Protein AF-A0A8T4CVI7-F1 (afdb_monomer)

Mean predicted aligned error: 11.0 Å

pLDDT: mean 71.63, std 9.11, range [44.72, 82.56]

Radius of gyration: 20.09 Å; Cα contacts (8 Å, |Δi|>4): 84; chains: 1; bounding box: 49×34×50 Å

Foldseek 3Di:
DDDPPPPPPLPDLCCLLVVVQLVVQLQVQLQVQLVVCVVVVNDDSVVSSVVSNVVSSVRSNVVSVVVSVVVVVVVVVVVVVVVVVVVVD

Structure (mmCIF, N/CA/C/O backbone):
data_AF-A0A8T4CVI7-F1
#
_entry.id   AF-A0A8T4CVI7-F1
#
loop_
_atom_site.group_PDB
_atom_site.id
_atom_site.type_symbol
_atom_site.label_atom_id
_atom_site.label_alt_id
_atom_site.label_comp_id
_atom_site.label_asym_id
_atom_site.label_entity_id
_atom_site.label_seq_id
_atom_site.pdbx_PDB_ins_code
_atom_site.Cartn_x
_atom_site.Cartn_y
_atom_site.Cartn_z
_atom_site.occupancy
_atom_site.B_iso_or_equiv
_atom_site.auth_seq_id
_atom_site.auth_comp_id
_atom_site.auth_asym_id
_atom_site.auth_atom_id
_atom_site.pdbx_PDB_model_num
ATOM 1 N N . MET A 1 1 ? 20.139 -24.382 -26.729 1.00 44.72 1 MET A N 1
ATOM 2 C CA . MET A 1 1 ? 19.509 -23.159 -27.273 1.00 44.72 1 MET A CA 1
ATOM 3 C C . MET A 1 1 ? 18.244 -22.914 -26.470 1.00 44.72 1 MET A C 1
ATOM 5 O O . MET A 1 1 ? 17.153 -23.258 -26.895 1.00 44.72 1 MET A O 1
ATOM 9 N N . SER A 1 2 ? 18.420 -22.478 -25.228 1.00 52.00 2 SER A N 1
ATOM 10 C CA . SER A 1 2 ? 17.349 -22.425 -24.232 1.00 52.00 2 SER A CA 1
ATOM 11 C C . SER A 1 2 ? 17.844 -21.566 -23.082 1.00 52.00 2 SER A C 1
ATOM 13 O O . SER A 1 2 ? 18.294 -22.076 -22.066 1.00 52.00 2 SER A O 1
ATOM 15 N N . ASP A 1 3 ? 17.830 -20.259 -23.305 1.00 45.22 3 ASP A N 1
ATOM 16 C CA . ASP A 1 3 ? 17.854 -19.290 -22.218 1.00 45.22 3 ASP A CA 1
ATOM 17 C C . ASP A 1 3 ? 16.892 -18.166 -22.610 1.00 45.22 3 ASP A C 1
ATOM 19 O O . ASP A 1 3 ? 17.264 -17.048 -22.968 1.00 45.22 3 ASP A O 1
ATOM 23 N N . GLN A 1 4 ? 15.604 -18.524 -22.683 1.00 46.91 4 GLN A N 1
ATOM 24 C CA . GLN A 1 4 ? 14.576 -17.501 -22.631 1.00 46.91 4 GLN A CA 1
ATOM 25 C C . GLN A 1 4 ? 14.647 -16.922 -21.224 1.00 46.91 4 GLN A C 1
ATOM 27 O O . GLN A 1 4 ? 14.108 -17.481 -20.272 1.00 46.91 4 GLN A O 1
ATOM 32 N N . SER A 1 5 ? 15.338 -15.793 -21.108 1.00 51.09 5 SER A N 1
ATOM 33 C CA . SER A 1 5 ? 15.255 -14.884 -19.973 1.00 51.09 5 SER A CA 1
ATOM 34 C C . SER A 1 5 ? 13.846 -14.282 -19.920 1.00 51.09 5 SER A C 1
ATOM 36 O O . SER A 1 5 ? 13.642 -13.081 -20.117 1.00 51.09 5 SER A O 1
ATOM 38 N N . GLU A 1 6 ? 12.843 -15.136 -19.689 1.00 48.66 6 GLU A N 1
ATOM 39 C CA . GLU A 1 6 ? 11.463 -14.758 -19.430 1.00 48.66 6 GLU A CA 1
ATOM 40 C C . GLU A 1 6 ? 11.459 -13.962 -18.128 1.00 48.66 6 GLU A C 1
ATOM 42 O O . GLU A 1 6 ? 11.323 -14.479 -17.020 1.00 48.66 6 GLU A O 1
ATOM 47 N N . LEU A 1 7 ? 11.662 -12.651 -18.269 1.00 55.41 7 LEU A N 1
ATOM 48 C CA . LEU A 1 7 ? 11.297 -11.678 -17.257 1.00 55.41 7 LEU A CA 1
ATOM 49 C C . LEU A 1 7 ? 9.896 -12.068 -16.775 1.00 55.41 7 LEU A C 1
ATOM 51 O O . LEU A 1 7 ? 8.998 -12.166 -17.619 1.00 55.41 7 LEU A O 1
ATOM 55 N N . PRO A 1 8 ? 9.692 -12.299 -15.462 1.00 53.34 8 PRO A N 1
ATOM 56 C CA . PRO A 1 8 ? 8.403 -12.750 -14.964 1.00 53.34 8 PRO A CA 1
ATOM 57 C C . PRO A 1 8 ? 7.344 -11.783 -15.488 1.00 53.34 8 PRO A C 1
ATOM 59 O O . PRO A 1 8 ? 7.568 -10.565 -15.398 1.00 53.34 8 PRO A O 1
ATOM 62 N N . PRO A 1 9 ? 6.233 -12.287 -16.060 1.00 56.81 9 PRO A N 1
ATOM 63 C CA . PRO A 1 9 ? 5.244 -11.444 -16.706 1.00 56.81 9 PRO A CA 1
ATOM 64 C C . PRO A 1 9 ? 4.883 -10.332 -15.733 1.00 56.81 9 PRO A C 1
ATOM 66 O O . PRO A 1 9 ? 4.518 -10.590 -14.578 1.00 56.81 9 PRO A O 1
ATOM 69 N N . VAL A 1 10 ? 5.086 -9.084 -16.164 1.00 59.12 10 VAL A N 1
ATOM 70 C CA .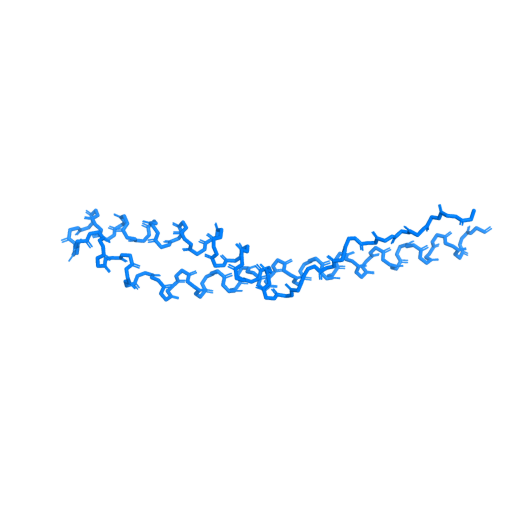 VAL A 1 10 ? 4.752 -7.922 -15.347 1.00 59.12 10 VAL A CA 1
ATOM 71 C C . VAL A 1 10 ? 3.242 -7.985 -15.170 1.00 59.12 10 VAL A C 1
ATOM 73 O O . VAL A 1 10 ? 2.491 -7.630 -16.073 1.00 59.12 10 VAL A O 1
ATOM 76 N N . ARG A 1 11 ? 2.804 -8.549 -14.035 1.00 65.06 11 ARG A N 1
ATOM 77 C CA . ARG A 1 11 ? 1.385 -8.704 -13.708 1.00 65.06 11 ARG A CA 1
ATOM 78 C C . ARG A 1 11 ? 0.695 -7.364 -13.918 1.00 65.06 11 ARG A C 1
ATOM 80 O O . ARG A 1 11 ? 1.267 -6.329 -13.567 1.00 65.06 11 ARG A O 1
ATOM 87 N N . SER A 1 12 ? -0.512 -7.416 -14.477 1.00 70.19 12 SER A N 1
ATOM 88 C CA . SER A 1 12 ? -1.290 -6.254 -14.898 1.00 70.19 12 SER A CA 1
ATOM 89 C C . SER A 1 12 ? -1.220 -5.123 -13.878 1.00 70.19 12 SER A C 1
ATOM 91 O O . SER A 1 12 ? -1.362 -5.364 -12.680 1.00 70.19 12 SER A O 1
ATOM 93 N N . PHE A 1 13 ? -1.032 -3.894 -14.359 1.00 66.06 13 PHE A N 1
ATOM 94 C CA . PHE A 1 13 ? -1.001 -2.659 -13.566 1.00 66.06 13 PHE A CA 1
ATOM 95 C C . PHE A 1 13 ? -2.034 -2.653 -12.426 1.00 66.06 13 PHE A C 1
ATOM 97 O O . PHE A 1 13 ? -1.695 -2.439 -11.265 1.00 66.06 13 PHE A O 1
ATOM 104 N N . TRP A 1 14 ? -3.273 -3.023 -12.747 1.00 63.69 14 TRP A N 1
ATOM 105 C CA . TRP A 1 14 ? -4.384 -3.134 -11.804 1.00 63.69 14 TRP A CA 1
ATOM 106 C C . TRP A 1 14 ? -4.146 -4.107 -10.645 1.00 63.69 14 TRP A C 1
ATOM 108 O O . TRP A 1 14 ? -4.556 -3.815 -9.530 1.00 63.69 14 TRP A O 1
ATOM 118 N N . TYR A 1 15 ? -3.440 -5.220 -10.854 1.00 70.62 15 TYR A N 1
ATOM 119 C CA . TYR A 1 15 ? -3.069 -6.140 -9.775 1.00 70.62 15 TYR A CA 1
ATOM 120 C C . TYR A 1 15 ? -2.090 -5.482 -8.795 1.00 70.62 15 TYR A C 1
ATOM 122 O O . TYR A 1 15 ? -2.191 -5.657 -7.585 1.00 70.62 15 TYR A O 1
ATOM 130 N N . TRP A 1 16 ? -1.146 -4.687 -9.294 1.00 66.75 16 TRP A N 1
ATOM 131 C CA . TRP A 1 16 ? -0.211 -3.968 -8.432 1.00 66.75 16 TRP A CA 1
ATOM 132 C C . TRP A 1 16 ? -0.874 -2.820 -7.675 1.00 66.75 16 TRP A C 1
ATOM 134 O O . TRP A 1 16 ? -0.626 -2.666 -6.480 1.00 66.75 16 TRP A O 1
ATOM 144 N N . VAL A 1 17 ? -1.752 -2.070 -8.339 1.00 66.94 17 VAL A N 1
ATOM 145 C CA . VAL A 1 17 ? -2.470 -0.948 -7.725 1.00 66.94 17 VAL A CA 1
ATOM 146 C C . VAL A 1 17 ? -3.520 -1.430 -6.722 1.00 66.94 17 VAL A C 1
ATOM 148 O O . VAL A 1 17 ? -3.518 -0.984 -5.578 1.00 66.94 17 VAL A O 1
ATOM 151 N N . LEU A 1 18 ? -4.372 -2.387 -7.096 1.00 69.56 18 LEU A N 1
ATOM 152 C CA . LEU A 1 18 ? -5.440 -2.878 -6.221 1.00 69.56 18 LEU A CA 1
ATOM 153 C C . LEU A 1 18 ? -4.912 -3.813 -5.130 1.00 69.56 18 LEU A C 1
ATOM 155 O O . LEU A 1 18 ? -5.252 -3.652 -3.962 1.00 69.56 18 LEU A O 1
ATOM 159 N N . PHE A 1 19 ? -4.073 -4.787 -5.486 1.00 67.50 19 PHE A N 1
ATOM 160 C CA . PHE A 1 19 ? -3.676 -5.838 -4.548 1.00 67.50 19 PHE A CA 1
ATOM 161 C C . PHE A 1 19 ? -2.503 -5.404 -3.665 1.00 67.50 19 PHE A C 1
ATOM 163 O O . PHE A 1 19 ? -2.522 -5.603 -2.454 1.00 67.50 19 PHE A O 1
ATOM 170 N N . ARG A 1 20 ? -1.473 -4.778 -4.249 1.00 66.44 20 ARG A N 1
ATOM 171 C CA . ARG A 1 20 ? -0.293 -4.327 -3.490 1.00 66.44 20 ARG A CA 1
ATOM 172 C C . ARG A 1 20 ? -0.432 -2.918 -2.922 1.00 66.44 20 ARG A C 1
ATOM 174 O O . ARG A 1 20 ? 0.104 -2.655 -1.852 1.00 66.44 20 ARG A O 1
ATOM 181 N N . GLY A 1 21 ? -1.139 -2.040 -3.623 1.00 65.69 21 GLY A N 1
ATOM 182 C CA . GLY A 1 21 ? -1.432 -0.685 -3.174 1.00 65.69 21 GLY A CA 1
ATOM 183 C C . GLY A 1 21 ? -2.593 -0.642 -2.184 1.00 65.69 21 GLY A C 1
ATOM 184 O O . GLY A 1 21 ? -2.390 -0.443 -0.987 1.00 65.69 21 GLY A O 1
ATOM 185 N N . CYS A 1 22 ? -3.818 -0.861 -2.660 1.00 64.69 22 CYS A N 1
ATOM 186 C CA . CYS A 1 22 ? -5.011 -0.742 -1.814 1.00 64.69 22 CYS A CA 1
ATOM 187 C C . CYS A 1 22 ? -5.100 -1.828 -0.734 1.00 64.69 22 CYS A C 1
ATOM 189 O O . CYS A 1 22 ? -5.399 -1.505 0.413 1.00 64.69 22 CYS A O 1
ATOM 191 N N . LEU A 1 23 ? -4.823 -3.096 -1.055 1.00 67.44 23 LEU A N 1
ATOM 192 C CA . LEU A 1 23 ? -4.993 -4.178 -0.076 1.00 67.44 23 LEU A CA 1
ATOM 193 C C . LEU A 1 23 ? -3.870 -4.214 0.970 1.00 67.44 23 LEU A C 1
ATOM 195 O O . LEU A 1 23 ? -4.136 -4.324 2.160 1.00 67.44 23 LEU A O 1
ATOM 199 N N . LEU A 1 24 ? -2.611 -4.123 0.534 1.00 72.31 24 LEU A N 1
ATOM 200 C CA . LEU A 1 24 ? -1.451 -4.260 1.424 1.00 72.31 24 LEU A CA 1
ATOM 201 C C . LEU A 1 24 ? -1.073 -2.970 2.153 1.00 72.31 24 LEU A C 1
ATOM 203 O O . LEU A 1 24 ? -0.482 -3.049 3.223 1.00 72.31 24 LEU A O 1
ATOM 207 N N . TRP A 1 25 ? -1.394 -1.805 1.588 1.00 70.81 25 TRP A N 1
ATOM 208 C CA . TRP A 1 25 ? -1.056 -0.503 2.172 1.00 70.81 25 TRP A CA 1
ATOM 209 C C . TRP A 1 25 ? -2.293 0.292 2.592 1.00 70.81 25 TRP A C 1
ATOM 211 O O . TRP A 1 25 ? -2.304 0.891 3.666 1.00 70.81 25 TRP A O 1
ATOM 221 N N . GLY A 1 26 ? -3.363 0.250 1.797 1.00 71.06 26 GLY A N 1
ATOM 222 C CA . GLY A 1 26 ? -4.611 0.945 2.119 1.00 71.06 26 GLY A CA 1
ATOM 223 C C . GLY A 1 26 ? -5.316 0.381 3.353 1.00 71.06 26 GLY A C 1
ATOM 224 O O . GLY A 1 26 ? -5.739 1.158 4.206 1.00 71.06 26 GLY A O 1
ATOM 225 N N . VAL A 1 27 ? -5.380 -0.947 3.508 1.00 73.00 27 VAL A N 1
ATOM 226 C CA . VAL A 1 27 ? -6.005 -1.600 4.678 1.00 73.00 27 VAL A CA 1
ATOM 227 C C . VAL A 1 27 ? -5.302 -1.246 5.996 1.00 73.00 27 VAL A C 1
ATOM 229 O O . VAL A 1 27 ? -5.987 -0.759 6.898 1.00 73.00 27 VAL A O 1
ATOM 232 N N . PRO A 1 28 ? -3.971 -1.407 6.151 1.00 79.38 28 PRO A N 1
ATOM 233 C CA . PRO A 1 28 ? -3.310 -1.008 7.391 1.00 79.38 28 PRO A CA 1
ATOM 234 C C . PRO A 1 28 ? -3.396 0.501 7.642 1.00 79.38 28 PRO A C 1
ATOM 236 O O . PRO A 1 28 ? -3.534 0.903 8.793 1.00 79.38 28 PRO A O 1
ATOM 239 N N . CYS A 1 29 ? -3.398 1.340 6.601 1.00 77.00 29 CYS A N 1
ATOM 240 C CA . CYS A 1 29 ? -3.576 2.785 6.760 1.00 77.00 29 CYS A CA 1
ATOM 241 C C . CYS A 1 29 ? -4.993 3.144 7.255 1.00 77.00 29 CYS A C 1
ATOM 243 O O . CYS A 1 29 ? -5.132 3.955 8.170 1.00 77.00 29 CYS A O 1
ATOM 245 N N . CYS A 1 30 ? -6.035 2.478 6.736 1.00 77.62 30 CYS A N 1
ATOM 246 C CA . CYS A 1 30 ? -7.411 2.615 7.230 1.00 77.62 30 CYS A CA 1
ATOM 247 C C . CYS A 1 30 ? -7.536 2.182 8.692 1.00 77.62 30 CYS A C 1
ATOM 249 O O . CYS A 1 30 ? -8.152 2.882 9.490 1.00 77.62 30 CYS A O 1
ATOM 251 N N . ILE A 1 31 ? -6.937 1.042 9.050 1.00 79.31 31 ILE A N 1
ATOM 252 C CA . ILE A 1 31 ? -6.956 0.519 10.422 1.00 79.31 31 ILE A CA 1
ATOM 253 C C . ILE A 1 31 ? -6.241 1.484 11.373 1.00 79.31 31 ILE A C 1
ATOM 255 O O . ILE A 1 31 ? -6.757 1.764 12.453 1.00 79.31 31 ILE A O 1
ATOM 259 N N . LEU A 1 32 ? -5.091 2.032 10.969 1.00 82.56 32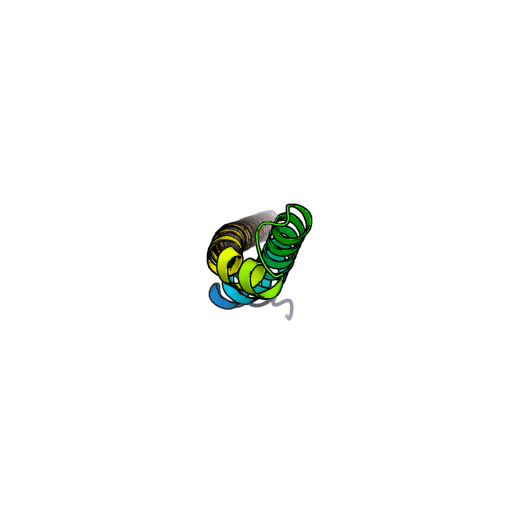 LEU A N 1
ATOM 260 C CA . LEU A 1 32 ? -4.332 2.988 11.777 1.00 82.56 32 LEU A CA 1
ATOM 261 C C . LEU A 1 32 ? -5.120 4.289 12.008 1.00 82.56 32 LEU A C 1
ATOM 263 O O . LEU A 1 32 ? -5.193 4.772 13.136 1.00 82.56 32 LEU A O 1
ATOM 267 N N . LEU A 1 33 ? -5.748 4.833 10.961 1.00 77.06 33 LEU A N 1
ATOM 268 C CA . LEU A 1 33 ? -6.594 6.030 11.046 1.00 77.06 33 LEU A CA 1
ATOM 269 C C . LEU A 1 33 ? -7.843 5.800 11.906 1.00 77.06 33 LEU A C 1
ATOM 271 O O . LEU A 1 33 ? -8.191 6.650 12.727 1.00 77.06 33 LEU A O 1
ATOM 275 N N . ALA A 1 34 ? -8.492 4.644 11.762 1.00 78.19 34 ALA A N 1
ATOM 276 C CA . ALA A 1 34 ? -9.633 4.271 12.589 1.00 78.19 34 ALA A CA 1
ATOM 277 C C . ALA A 1 34 ? -9.243 4.099 14.064 1.00 78.19 34 ALA A C 1
ATOM 279 O O . ALA A 1 34 ? -9.967 4.562 14.945 1.00 78.19 34 ALA A O 1
ATOM 280 N N . ALA A 1 35 ? -8.081 3.497 14.338 1.00 79.88 35 ALA A N 1
ATOM 281 C CA . ALA A 1 35 ? -7.540 3.366 15.688 1.00 79.88 35 ALA A CA 1
ATOM 282 C C . ALA A 1 35 ? -7.236 4.733 16.316 1.00 79.88 35 ALA A C 1
ATOM 284 O O . ALA A 1 35 ? -7.582 4.961 17.473 1.00 79.88 35 ALA A O 1
ATOM 285 N N . LEU A 1 36 ? -6.667 5.664 15.544 1.00 81.88 36 LEU A N 1
ATOM 286 C CA . LEU A 1 36 ? -6.434 7.048 15.966 1.00 81.88 36 LEU A CA 1
ATOM 287 C C . LEU A 1 36 ? -7.740 7.766 16.321 1.00 81.88 36 LEU A C 1
ATOM 289 O O . LEU A 1 36 ? -7.843 8.352 17.395 1.00 81.88 36 LEU A O 1
ATOM 293 N N . ARG A 1 37 ? -8.765 7.679 15.466 1.00 77.94 37 ARG A N 1
ATOM 294 C CA . ARG A 1 37 ? -10.067 8.316 15.733 1.00 77.94 37 ARG A CA 1
ATOM 295 C C . ARG A 1 37 ? -10.815 7.701 16.910 1.00 77.94 37 ARG A C 1
ATOM 297 O O . ARG A 1 37 ? -11.471 8.429 17.656 1.00 77.94 37 ARG A O 1
ATOM 304 N N . TYR A 1 38 ? -10.689 6.390 17.094 1.00 79.69 38 TYR A N 1
ATOM 305 C CA . TYR A 1 38 ? -11.215 5.702 18.267 1.00 79.69 38 TYR A CA 1
ATOM 306 C C . TYR A 1 38 ? -10.496 6.150 19.548 1.00 79.69 38 TYR A C 1
ATOM 308 O O . TYR A 1 38 ? -11.154 6.475 20.533 1.00 79.69 38 TYR A O 1
ATOM 316 N N . ALA A 1 39 ? -9.162 6.263 19.520 1.00 81.62 39 ALA A N 1
ATOM 317 C CA . ALA A 1 39 ? -8.369 6.757 20.648 1.00 81.62 39 ALA A CA 1
ATOM 318 C C . ALA A 1 39 ? -8.663 8.230 20.988 1.00 81.62 39 ALA A C 1
ATOM 320 O O . ALA A 1 39 ? -8.626 8.610 22.155 1.00 81.62 39 ALA A O 1
ATOM 321 N N . SER A 1 40 ? -9.003 9.056 19.995 1.00 81.94 40 SER A N 1
ATOM 322 C CA . SER A 1 40 ? -9.443 10.444 20.201 1.00 81.94 40 SER A CA 1
ATOM 323 C C . SER A 1 40 ? -10.893 10.579 20.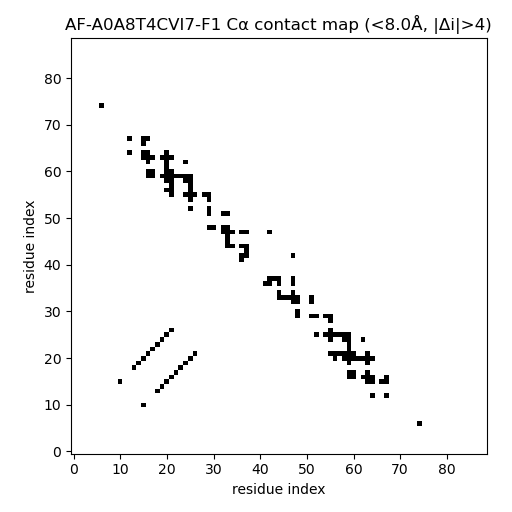689 1.00 81.94 40 SER A C 1
ATOM 325 O O . SER A 1 40 ? -11.358 11.702 20.874 1.00 81.94 40 SER A O 1
ATOM 327 N N . GLY A 1 41 ? -11.627 9.475 20.874 1.00 79.69 41 GLY A N 1
ATOM 328 C CA . GLY A 1 41 ? -13.006 9.482 21.376 1.00 79.69 41 GLY A CA 1
ATOM 329 C C . GLY A 1 41 ? -14.033 10.109 20.425 1.00 79.69 41 GLY A C 1
ATOM 330 O O . GLY A 1 41 ? -15.156 10.378 20.840 1.00 79.69 41 GLY A O 1
ATOM 331 N N . GLN A 1 42 ? -13.668 10.358 19.162 1.00 70.88 42 GLN A N 1
ATOM 332 C CA . GLN A 1 42 ? -14.529 11.071 18.214 1.00 70.88 42 GLN A CA 1
ATOM 333 C C . GLN A 1 42 ? -15.638 10.188 17.635 1.00 70.88 42 GLN A C 1
ATOM 335 O O . GLN A 1 42 ? -16.730 10.681 17.363 1.00 70.88 42 GLN A O 1
ATOM 340 N N . THR A 1 43 ? -15.369 8.897 17.411 1.00 71.88 43 THR A N 1
ATOM 341 C CA . THR A 1 43 ? -16.298 7.991 16.718 1.00 71.88 43 THR A CA 1
ATOM 342 C C . THR A 1 43 ? -16.116 6.536 17.145 1.00 71.88 43 THR A C 1
ATOM 344 O O . THR A 1 43 ? -15.034 6.126 17.567 1.00 71.88 43 THR A O 1
ATOM 347 N N . THR A 1 44 ? -17.142 5.709 16.935 1.00 78.56 44 THR A N 1
ATOM 348 C CA . THR A 1 44 ? -17.011 4.247 17.000 1.00 78.56 44 THR A CA 1
ATOM 349 C C . THR A 1 44 ? -16.015 3.744 15.952 1.00 78.56 44 THR A C 1
ATOM 351 O O . THR A 1 44 ? -15.918 4.285 14.850 1.00 78.56 44 THR A O 1
ATOM 354 N N . PHE A 1 45 ? -15.270 2.687 16.289 1.00 73.19 45 PHE A N 1
ATOM 355 C CA . PHE A 1 45 ? -14.189 2.157 15.449 1.00 73.19 45 PHE A CA 1
ATOM 356 C C . PHE A 1 45 ? -14.655 1.847 14.014 1.00 73.19 45 PHE A C 1
AT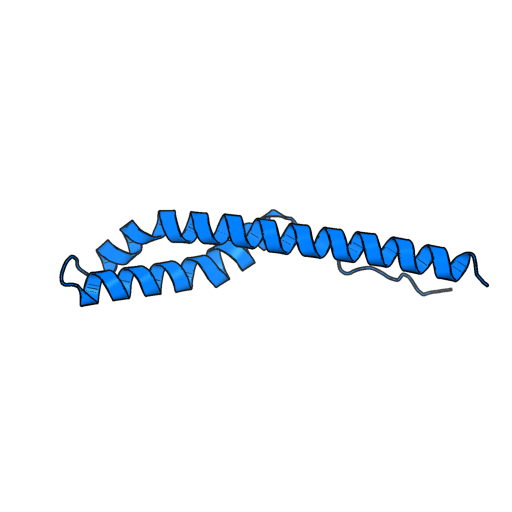OM 358 O O . PHE A 1 45 ? -14.004 2.241 13.053 1.00 73.19 45 PHE A O 1
ATOM 365 N N . MET A 1 46 ? -15.835 1.233 13.863 1.00 74.88 46 MET A N 1
ATOM 366 C CA . MET A 1 46 ? -16.432 0.910 12.558 1.00 74.88 46 MET A CA 1
ATOM 367 C C . MET A 1 46 ? -16.730 2.146 11.700 1.00 74.88 46 MET A C 1
ATOM 369 O O . MET A 1 46 ? -16.432 2.142 10.508 1.00 74.88 46 MET A O 1
ATOM 373 N N . ALA A 1 47 ? -17.259 3.219 12.295 1.00 75.50 47 ALA A N 1
ATOM 374 C CA . ALA A 1 47 ? -17.486 4.472 11.577 1.00 75.50 47 ALA A CA 1
ATOM 375 C C . ALA A 1 47 ? -16.153 5.100 11.138 1.00 75.50 47 ALA A C 1
ATOM 377 O O . ALA A 1 47 ? -16.026 5.538 9.999 1.00 75.50 47 ALA A O 1
ATOM 378 N N . GLY A 1 48 ? -15.131 5.045 11.999 1.00 75.62 48 GLY A N 1
ATOM 379 C CA . GLY A 1 48 ? -13.779 5.505 11.676 1.00 75.62 48 GLY A CA 1
ATOM 380 C C . GLY A 1 48 ? -13.129 4.747 10.512 1.00 75.62 48 GLY A C 1
ATOM 381 O O . GLY A 1 48 ? -12.433 5.364 9.709 1.00 75.62 48 GLY A O 1
ATOM 382 N N . VAL A 1 49 ? -13.381 3.439 10.375 1.00 74.56 49 VAL A N 1
ATOM 383 C CA . VAL A 1 49 ? -12.884 2.634 9.240 1.00 74.56 49 VAL A CA 1
ATOM 384 C C . VAL A 1 49 ? -13.556 3.043 7.928 1.00 74.56 49 VAL A C 1
ATOM 386 O O . VAL A 1 49 ? -12.871 3.187 6.916 1.00 74.56 49 VAL A O 1
ATOM 389 N N . ILE A 1 50 ? -14.877 3.252 7.936 1.00 78.69 50 ILE A N 1
ATOM 390 C CA . ILE A 1 50 ? -15.635 3.656 6.737 1.00 78.69 50 ILE A CA 1
ATOM 391 C C . ILE A 1 50 ? -15.208 5.048 6.263 1.00 78.69 50 ILE A C 1
ATOM 393 O O . ILE A 1 50 ? -15.057 5.277 5.066 1.00 78.69 50 ILE A O 1
ATOM 397 N N . ASP A 1 51 ? -14.945 5.955 7.196 1.00 77.69 51 ASP A N 1
ATOM 398 C CA . ASP A 1 51 ? -14.510 7.315 6.876 1.00 77.69 51 ASP A CA 1
ATOM 399 C C . ASP A 1 51 ? -13.042 7.372 6.409 1.00 77.69 51 ASP A C 1
ATOM 401 O O . ASP A 1 51 ? -12.652 8.240 5.627 1.00 77.69 51 ASP A O 1
ATOM 405 N N . ALA A 1 52 ? -12.211 6.427 6.862 1.00 75.38 52 ALA A N 1
ATOM 406 C CA . ALA A 1 52 ? -10.806 6.321 6.465 1.00 75.38 52 ALA A CA 1
ATOM 407 C C . ALA A 1 52 ? -10.598 5.570 5.135 1.00 75.38 52 ALA A C 1
ATOM 409 O O . ALA A 1 52 ? -9.554 5.735 4.502 1.00 75.38 52 ALA A O 1
ATOM 410 N N . LEU A 1 53 ? -11.583 4.788 4.685 1.00 77.12 53 LEU A N 1
ATOM 411 C CA . LEU A 1 53 ? -11.579 4.042 3.420 1.00 77.12 53 LEU A CA 1
ATOM 412 C C . LEU A 1 53 ? -11.182 4.873 2.183 1.00 77.12 53 LEU A C 1
ATOM 414 O O . LEU A 1 53 ? -10.288 4.427 1.456 1.00 77.12 53 LEU A O 1
ATOM 418 N N . PRO A 1 54 ? -11.752 6.071 1.925 1.00 77.25 54 P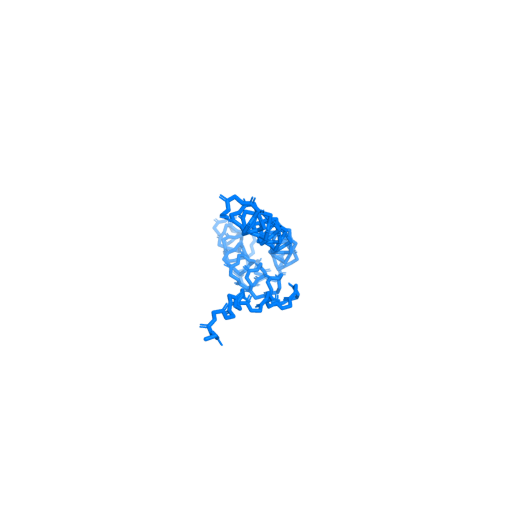RO A N 1
ATOM 419 C CA . PRO A 1 54 ? -11.345 6.890 0.782 1.00 77.25 54 PRO A CA 1
ATOM 420 C C . PRO A 1 54 ? -9.876 7.324 0.868 1.00 77.25 54 PRO A C 1
ATOM 422 O O . PRO A 1 54 ? -9.165 7.280 -0.136 1.00 77.25 54 PRO A O 1
ATOM 425 N N . PHE A 1 55 ? -9.389 7.670 2.063 1.00 77.44 55 PHE A N 1
ATOM 426 C CA . PHE A 1 55 ? -7.992 8.058 2.274 1.00 77.44 55 PHE A CA 1
ATOM 427 C C . PHE A 1 55 ? -7.032 6.877 2.106 1.00 77.44 55 PHE A C 1
ATOM 429 O O . PHE A 1 55 ? -6.000 7.011 1.445 1.00 77.44 55 PHE A O 1
ATOM 436 N N . GLY A 1 56 ? -7.380 5.706 2.643 1.00 75.06 56 GLY A N 1
ATOM 437 C CA . GLY A 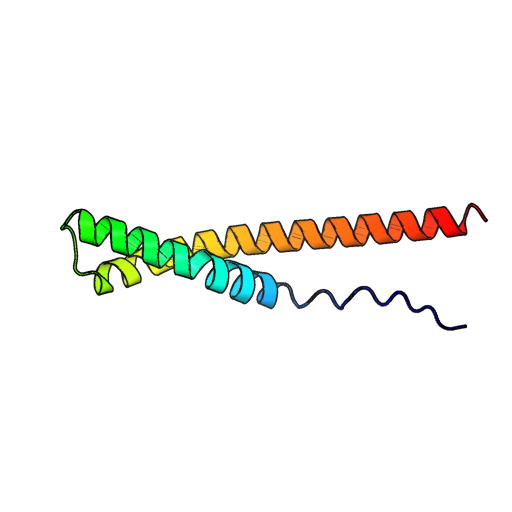1 56 ? -6.582 4.495 2.472 1.00 75.06 56 GLY A CA 1
ATOM 438 C C . GLY A 1 56 ? -6.566 3.994 1.028 1.00 75.06 56 GLY A C 1
ATOM 439 O O . GLY A 1 56 ? -5.523 3.538 0.560 1.00 75.06 56 GLY A O 1
ATOM 440 N N . MET A 1 57 ? -7.667 4.139 0.283 1.00 75.81 57 MET A N 1
ATOM 441 C CA . MET A 1 57 ? -7.690 3.859 -1.156 1.00 75.81 57 MET A CA 1
ATOM 442 C C . MET A 1 57 ? -6.810 4.833 -1.941 1.00 75.81 57 MET A C 1
ATOM 444 O O . MET A 1 57 ? -6.008 4.388 -2.758 1.00 75.81 57 MET A O 1
ATOM 448 N N . LEU A 1 58 ? -6.897 6.138 -1.676 1.00 79.62 58 LEU A N 1
ATOM 449 C CA . LEU A 1 58 ? -6.039 7.145 -2.313 1.00 79.62 58 LEU A CA 1
ATOM 450 C C . LEU A 1 58 ? -4.551 6.873 -2.055 1.00 79.62 58 LEU A C 1
ATOM 452 O O . LEU A 1 58 ? -3.759 6.825 -2.999 1.00 79.62 58 LEU A O 1
ATOM 456 N N . GLY A 1 59 ? -4.179 6.621 -0.797 1.00 74.25 59 GLY A N 1
ATOM 457 C CA . GLY A 1 59 ? -2.808 6.263 -0.429 1.00 74.25 59 GLY A CA 1
ATOM 458 C C . GLY A 1 59 ? -2.348 4.962 -1.093 1.00 74.25 59 GLY A C 1
ATOM 459 O O . GLY A 1 59 ? -1.245 4.894 -1.640 1.00 74.25 59 GLY A O 1
ATOM 460 N N . GLY A 1 60 ? -3.223 3.954 -1.126 1.00 73.31 60 GLY A N 1
ATOM 461 C CA . GLY A 1 60 ? -2.970 2.688 -1.805 1.00 73.31 60 GLY A CA 1
ATOM 462 C C . GLY A 1 60 ? -2.741 2.851 -3.308 1.00 73.31 60 GLY A C 1
ATOM 463 O O . GLY A 1 60 ? -1.797 2.271 -3.847 1.00 73.31 60 GLY A O 1
ATOM 464 N N . VAL A 1 61 ? -3.540 3.679 -3.987 1.00 75.94 61 VAL A N 1
ATOM 465 C CA . VAL A 1 61 ? -3.403 3.937 -5.428 1.00 75.94 61 VAL A CA 1
ATOM 466 C C . VAL A 1 61 ? -2.082 4.634 -5.748 1.00 75.94 61 VAL A C 1
ATOM 468 O O . VAL A 1 61 ? -1.362 4.185 -6.644 1.00 75.94 61 VAL A O 1
ATOM 471 N N . ILE A 1 62 ? -1.727 5.679 -4.995 1.00 80.44 62 ILE A N 1
ATOM 472 C CA . ILE A 1 62 ? -0.473 6.426 -5.189 1.00 80.44 62 ILE A CA 1
ATOM 473 C C . ILE A 1 62 ? 0.735 5.502 -4.989 1.00 80.44 62 ILE A C 1
ATOM 475 O O . ILE A 1 62 ? 1.637 5.454 -5.831 1.00 80.44 62 ILE A O 1
ATOM 479 N N . TYR A 1 63 ? 0.729 4.713 -3.912 1.00 75.38 63 TYR A N 1
ATOM 480 C CA . TYR A 1 63 ? 1.795 3.753 -3.632 1.00 75.38 63 TYR A CA 1
ATOM 481 C C . TYR A 1 63 ? 1.896 2.669 -4.717 1.00 75.38 63 TYR A C 1
ATOM 483 O O . TYR A 1 63 ? 2.986 2.363 -5.208 1.00 75.38 63 TYR A O 1
ATOM 491 N N . GLY A 1 64 ? 0.755 2.120 -5.142 1.00 73.44 64 GLY A N 1
ATOM 492 C CA . GLY A 1 64 ? 0.678 1.115 -6.198 1.00 73.44 64 GLY A CA 1
ATOM 493 C C . GLY A 1 64 ? 1.206 1.616 -7.545 1.00 73.44 64 GLY A C 1
ATOM 494 O O . GLY A 1 64 ? 1.963 0.901 -8.210 1.00 73.44 64 GLY A O 1
ATOM 495 N N . MET A 1 65 ? 0.876 2.857 -7.922 1.00 75.19 65 MET A N 1
ATOM 496 C CA . MET A 1 65 ? 1.416 3.511 -9.119 1.00 75.19 65 MET A CA 1
ATOM 497 C C . MET A 1 65 ? 2.936 3.681 -9.042 1.00 75.19 65 MET A C 1
ATOM 499 O O . MET A 1 65 ? 3.637 3.324 -9.992 1.00 75.19 65 MET A O 1
ATOM 503 N N . GLY A 1 66 ? 3.455 4.175 -7.914 1.00 77.50 66 GLY A N 1
ATOM 504 C CA . GLY A 1 66 ? 4.895 4.355 -7.717 1.00 77.50 66 GLY A CA 1
ATOM 505 C C . GLY A 1 66 ? 5.668 3.036 -7.806 1.00 77.50 66 GLY A C 1
ATOM 506 O O . GLY A 1 66 ? 6.675 2.940 -8.513 1.00 77.50 66 GLY A O 1
ATOM 507 N N . ALA A 1 67 ? 5.159 1.984 -7.160 1.00 74.88 67 ALA A N 1
ATOM 508 C CA . ALA A 1 67 ? 5.780 0.663 -7.172 1.00 74.88 67 ALA A CA 1
ATOM 509 C C . ALA A 1 67 ? 5.772 0.014 -8.570 1.00 74.88 67 ALA A C 1
ATOM 511 O O . ALA A 1 67 ? 6.757 -0.616 -8.973 1.00 74.88 67 ALA A O 1
ATOM 512 N N . TYR A 1 68 ? 4.689 0.195 -9.334 1.00 73.44 68 TYR A N 1
ATOM 513 C CA . TYR A 1 68 ? 4.612 -0.268 -10.719 1.00 73.44 68 TYR A CA 1
ATOM 514 C C . TYR A 1 68 ? 5.600 0.478 -11.625 1.00 73.44 68 TYR A C 1
ATOM 516 O O . TYR A 1 68 ? 6.359 -0.159 -12.359 1.00 73.44 68 TYR A O 1
ATOM 524 N N . GLY A 1 69 ? 5.649 1.811 -11.526 1.00 78.62 69 GLY A N 1
ATOM 525 C CA . GLY A 1 69 ? 6.590 2.640 -12.283 1.00 78.62 69 GLY A CA 1
ATOM 526 C C . GLY A 1 69 ? 8.047 2.255 -12.017 1.00 78.62 69 GLY A C 1
ATOM 527 O O . GLY A 1 69 ? 8.827 2.083 -12.956 1.00 78.62 69 GLY A O 1
ATOM 528 N N . TYR A 1 70 ? 8.399 2.013 -10.752 1.00 79.00 70 TYR A N 1
ATOM 529 C CA . TYR A 1 70 ? 9.741 1.571 -10.369 1.00 79.00 70 TYR A CA 1
ATOM 530 C C . TYR A 1 70 ? 10.119 0.220 -10.999 1.00 79.00 70 TYR A C 1
ATOM 532 O O . TYR A 1 70 ? 11.215 0.074 -11.548 1.00 79.00 70 TYR A O 1
ATOM 540 N N . LYS A 1 71 ? 9.202 -0.758 -10.998 1.00 75.19 71 LYS A N 1
ATOM 541 C CA . LYS A 1 71 ? 9.429 -2.056 -11.657 1.00 75.19 71 LYS A CA 1
ATOM 542 C C . LYS A 1 71 ? 9.570 -1.939 -13.171 1.00 75.19 71 LYS A C 1
ATOM 544 O O . LYS A 1 71 ? 10.420 -2.619 -13.744 1.00 75.19 71 LYS A O 1
ATOM 549 N N . LEU A 1 72 ? 8.775 -1.085 -13.813 1.00 78.00 72 LEU A N 1
ATOM 550 C CA . LEU A 1 72 ? 8.882 -0.842 -15.252 1.00 78.00 72 LEU A CA 1
ATOM 551 C C . LEU A 1 72 ? 10.261 -0.272 -15.605 1.00 78.00 72 LEU A C 1
ATOM 553 O O . LEU A 1 72 ? 10.903 -0.706 -16.562 1.00 78.00 72 LEU A O 1
ATOM 557 N N . HIS A 1 73 ? 10.747 0.649 -14.774 1.00 79.38 73 HIS A N 1
ATOM 558 C CA . HIS A 1 73 ? 12.051 1.273 -14.948 1.00 79.38 73 HIS A CA 1
ATOM 559 C C . HIS A 1 73 ? 13.207 0.286 -14.714 1.00 79.38 73 HIS A C 1
ATOM 561 O O . HIS A 1 73 ? 14.182 0.281 -15.468 1.00 79.38 73 HIS A O 1
ATOM 567 N N . GLN A 1 74 ? 13.090 -0.605 -13.723 1.00 80.69 74 GLN A N 1
ATOM 568 C CA . GLN A 1 74 ? 14.057 -1.689 -13.525 1.00 80.69 74 GLN A CA 1
ATOM 569 C C . GLN A 1 74 ? 14.067 -2.682 -14.693 1.00 80.69 74 GLN A C 1
ATOM 571 O O . GLN A 1 74 ? 15.142 -3.067 -15.153 1.00 80.69 74 GLN A O 1
ATOM 576 N N . ALA A 1 75 ? 12.896 -3.056 -15.216 1.00 76.31 75 ALA A N 1
ATOM 577 C CA . ALA A 1 75 ? 12.796 -3.942 -16.373 1.00 76.31 75 ALA A CA 1
ATOM 578 C C . ALA A 1 75 ? 13.432 -3.314 -17.628 1.00 76.31 75 ALA A C 1
ATOM 580 O O . ALA A 1 75 ? 14.157 -3.993 -18.355 1.00 76.31 75 ALA A O 1
ATOM 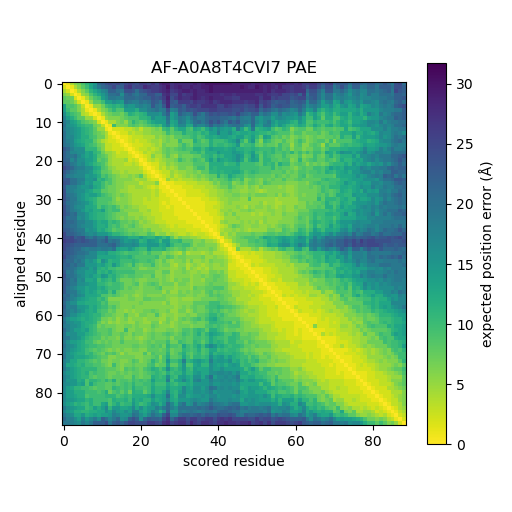581 N N . ALA A 1 76 ? 13.230 -2.011 -17.852 1.00 78.62 76 ALA A N 1
ATOM 582 C CA . ALA A 1 76 ? 13.869 -1.278 -18.945 1.00 78.62 76 ALA A CA 1
ATOM 583 C C . ALA A 1 76 ? 15.401 -1.244 -18.798 1.00 78.62 76 ALA A C 1
ATOM 585 O O . ALA A 1 76 ? 16.119 -1.560 -19.748 1.00 78.62 76 ALA A O 1
ATOM 586 N N . LYS A 1 77 ? 15.913 -0.950 -17.594 1.00 80.88 77 LYS A N 1
ATOM 587 C CA . LYS A 1 77 ? 17.359 -0.982 -17.312 1.00 80.88 77 LYS A CA 1
ATOM 588 C C . LYS A 1 77 ? 17.962 -2.372 -17.524 1.00 80.88 77 LYS A C 1
ATOM 590 O O . LYS A 1 77 ? 19.053 -2.477 -18.079 1.00 80.88 77 LYS A O 1
ATOM 595 N N . HIS A 1 78 ? 17.255 -3.431 -17.130 1.00 75.75 78 HIS A N 1
ATOM 596 C CA . HIS A 1 78 ? 17.714 -4.807 -17.325 1.00 75.75 78 HIS A CA 1
ATOM 597 C C . HIS A 1 78 ? 17.848 -5.164 -18.813 1.00 75.75 78 HIS A C 1
ATOM 599 O O . HIS A 1 78 ? 18.852 -5.743 -19.218 1.00 75.75 78 HIS A O 1
ATOM 605 N N . ARG A 1 79 ? 16.886 -4.749 -19.651 1.00 73.75 79 ARG A N 1
ATOM 606 C CA . ARG A 1 79 ? 16.932 -4.965 -21.110 1.00 73.75 79 ARG A CA 1
ATOM 607 C C . ARG A 1 79 ? 18.115 -4.264 -21.777 1.00 73.75 79 ARG A C 1
ATOM 609 O O . ARG A 1 79 ? 18.757 -4.849 -22.640 1.00 73.75 79 ARG A O 1
ATOM 616 N N . ILE A 1 80 ? 18.420 -3.033 -21.364 1.00 77.56 80 ILE A N 1
ATOM 617 C CA . ILE A 1 80 ? 19.569 -2.282 -21.894 1.00 77.56 80 ILE A CA 1
ATOM 618 C C . ILE A 1 80 ? 20.887 -2.953 -21.484 1.00 77.56 80 ILE A C 1
ATOM 620 O O . ILE A 1 80 ? 21.814 -3.035 -22.286 1.00 77.56 80 ILE A O 1
ATOM 624 N N . LYS A 1 81 ? 20.965 -3.468 -20.249 1.00 76.50 81 LYS A N 1
ATOM 625 C CA . LYS A 1 81 ? 22.156 -4.166 -19.750 1.00 76.50 81 LYS A CA 1
ATOM 626 C C . LYS A 1 81 ? 22.423 -5.480 -20.494 1.00 76.50 81 LYS A C 1
ATOM 628 O O . LYS A 1 81 ? 23.580 -5.772 -20.761 1.00 76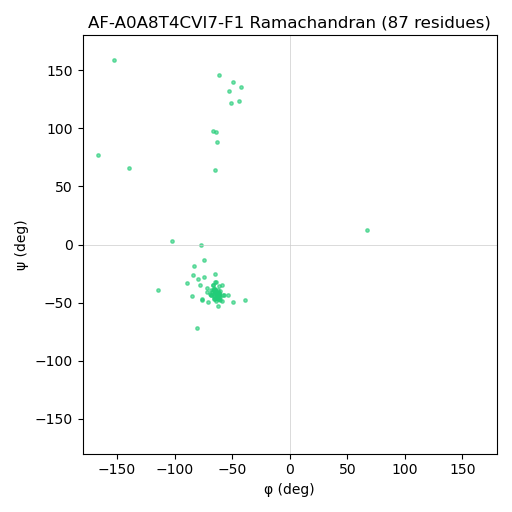.50 81 LYS A O 1
ATOM 633 N N . LEU A 1 82 ? 21.375 -6.232 -20.845 1.00 75.44 82 LEU A N 1
ATOM 634 C CA . LEU A 1 82 ? 21.504 -7.463 -21.636 1.00 75.44 82 LEU A CA 1
ATOM 635 C C . LEU A 1 82 ? 22.054 -7.184 -23.040 1.00 75.44 82 LEU A C 1
ATOM 637 O O . LEU A 1 82 ? 23.051 -7.789 -23.410 1.00 75.44 82 LEU A O 1
ATOM 641 N N . ARG A 1 83 ? 21.497 -6.198 -23.760 1.00 70.25 83 ARG A N 1
ATOM 642 C CA . ARG A 1 83 ? 21.988 -5.821 -25.101 1.00 70.25 83 ARG A CA 1
ATOM 643 C C . ARG A 1 83 ? 23.466 -5.429 -25.098 1.00 70.25 83 ARG A C 1
ATOM 645 O O . ARG A 1 83 ? 24.236 -5.891 -25.922 1.00 70.25 83 ARG A O 1
ATOM 652 N N . LYS A 1 84 ? 23.883 -4.640 -24.103 1.00 73.12 84 LYS A N 1
ATOM 653 C CA . LYS A 1 84 ? 25.277 -4.193 -23.983 1.00 73.12 84 LYS A CA 1
ATOM 654 C C . LYS A 1 84 ? 26.269 -5.339 -23.717 1.00 73.12 84 LYS A C 1
ATOM 656 O O . LYS A 1 84 ? 27.446 -5.183 -24.017 1.00 73.12 84 LYS A O 1
ATOM 661 N N . ASN A 1 85 ? 25.817 -6.452 -23.134 1.00 72.38 85 ASN A N 1
ATOM 662 C CA . ASN A 1 85 ? 26.645 -7.646 -22.952 1.00 72.38 85 ASN A CA 1
ATOM 663 C C . ASN A 1 85 ? 26.743 -8.488 -24.234 1.00 72.38 85 ASN A C 1
ATOM 665 O O . ASN A 1 85 ? 27.768 -9.130 -24.422 1.00 72.38 85 ASN A O 1
ATOM 669 N N . GLU A 1 86 ? 25.720 -8.479 -25.095 1.00 66.44 86 GLU A N 1
ATOM 670 C CA . GLU A 1 86 ? 25.759 -9.146 -26.408 1.00 66.44 86 GLU A CA 1
ATOM 671 C C . GLU A 1 86 ? 26.664 -8.398 -27.397 1.00 66.44 86 GLU A C 1
ATOM 673 O O . GLU A 1 86 ? 27.401 -9.032 -28.138 1.00 66.44 86 GLU A O 1
ATOM 678 N N . ASP A 1 87 ? 26.678 -7.060 -27.363 1.00 70.56 87 ASP A N 1
ATOM 679 C CA . ASP A 1 87 ? 27.530 -6.237 -28.241 1.00 70.56 87 ASP A CA 1
ATOM 680 C C . ASP A 1 87 ? 29.022 -6.237 -27.834 1.00 70.56 87 ASP A C 1
ATOM 682 O O . ASP A 1 87 ? 29.874 -5.721 -28.560 1.00 70.56 87 ASP A O 1
ATOM 686 N N . GLY A 1 88 ? 29.337 -6.729 -26.632 1.00 59.38 88 GLY A N 1
ATOM 687 C CA . GLY A 1 88 ? 30.688 -6.749 -26.059 1.00 59.38 88 GLY A CA 1
ATOM 688 C C . GLY A 1 88 ? 31.391 -8.106 -26.124 1.00 59.38 88 GLY A C 1
ATOM 689 O O . GLY A 1 88 ? 32.484 -8.225 -25.563 1.00 59.38 88 GLY A O 1
ATOM 690 N N . GLN A 1 89 ? 30.763 -9.109 -26.743 1.00 49.81 89 GLN A N 1
ATOM 691 C CA . GLN A 1 89 ? 31.282 -10.467 -26.922 1.00 49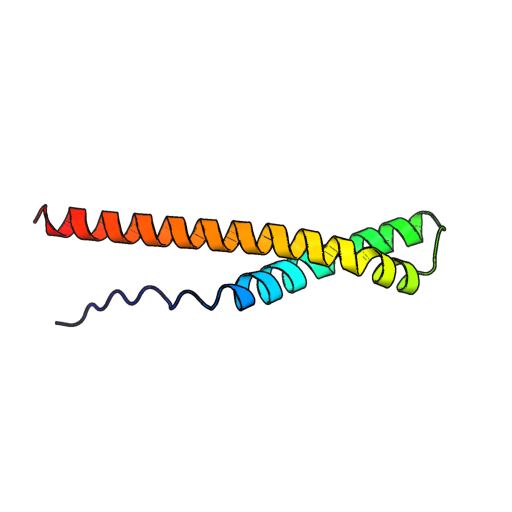.81 89 GLN A CA 1
ATOM 692 C C . GLN A 1 89 ? 31.600 -10.725 -28.397 1.00 49.81 89 GLN A C 1
ATOM 694 O O . GLN A 1 89 ? 32.610 -11.419 -28.648 1.00 49.81 89 GLN A O 1
#

Secondary structure (DSSP, 8-state):
------------HHHIIIIIIIIIIIHHHHHHHHHHHHHTTSS-HHHHHHHHHHHHHHHHHHHHHHHHHHHHHHHHHHHHHHHHHHTT-

Solvent-accessible surface area (backbone atoms only — not comparable to full-atom values): 4771 Å² total; per-residue (Å²): 145,82,79,81,82,71,67,74,77,80,70,55,68,64,54,40,22,49,52,56,5,25,54,66,45,7,46,58,47,12,51,52,51,8,52,51,36,36,73,68,69,77,46,58,51,70,60,27,34,63,69,22,41,66,56,12,42,53,54,4,41,55,51,11,50,52,56,49,53,52,50,53,53,49,53,53,52,51,55,55,55,52,53,58,54,64,78,71,110

Sequence (89 aa):
MSDQSELPPVRSFWYWVLFRGCLLWGVPCCILLAALRYASGQTTFMAGVIDALPFGMLGGVIYGMGAYGYKLHQAAKHRIKLRKNEDGQ